Protein AF-A0A951LP07-F1 (afdb_monomer)

Secondary structure (DSSP, 8-state):
-----TT----PPB-SSS----TTT----EEE-SSEEEETTT--EEEBTTTS-S-PPP--------

Radius of gyration: 14.27 Å; Cα contacts (8 Å, |Δi|>4): 87; chains: 1; bounding box: 28×42×35 Å

Structure (mmCIF, N/CA/C/O backbone):
data_AF-A0A951LP07-F1
#
_entry.id   AF-A0A951LP07-F1
#
loop_
_atom_site.group_PDB
_atom_site.id
_atom_site.type_symbol
_atom_site.label_atom_id
_atom_site.label_alt_id
_atom_site.label_comp_id
_atom_site.label_asym_id
_atom_site.label_entity_id
_atom_site.label_seq_id
_atom_site.pdbx_PDB_ins_code
_atom_site.Cartn_x
_atom_site.Cartn_y
_atom_site.Cartn_z
_atom_site.occupancy
_atom_site.B_iso_or_equiv
_atom_site.auth_seq_id
_atom_site.auth_comp_id
_atom_site.auth_asym_id
_atom_site.auth_atom_id
_atom_site.pdbx_PDB_model_num
ATOM 1 N N . MET A 1 1 ? -9.267 6.152 18.332 1.00 42.28 1 MET A N 1
ATOM 2 C CA . MET A 1 1 ? -10.131 6.804 17.324 1.00 42.28 1 MET A CA 1
ATOM 3 C C . MET A 1 1 ? -9.267 7.710 16.441 1.00 42.28 1 MET A C 1
ATOM 5 O O . MET A 1 1 ? -9.304 8.921 16.600 1.00 42.28 1 MET A O 1
ATOM 9 N N . ALA A 1 2 ? -8.416 7.144 15.576 1.00 49.25 2 ALA A N 1
ATOM 10 C CA . ALA A 1 2 ? -7.626 7.940 14.631 1.00 49.25 2 ALA A CA 1
ATOM 11 C C . ALA A 1 2 ? -8.521 8.261 13.427 1.00 49.25 2 ALA A C 1
ATOM 13 O O . ALA A 1 2 ? -8.937 7.357 12.703 1.00 49.25 2 ALA A O 1
ATOM 14 N N . GLY A 1 3 ? -8.914 9.529 13.306 1.00 45.62 3 GLY A N 1
ATOM 15 C CA . GLY A 1 3 ? -9.820 10.012 12.270 1.00 45.62 3 GLY A CA 1
ATOM 16 C C . GLY A 1 3 ? -9.292 9.721 10.865 1.00 45.62 3 GLY A C 1
ATOM 17 O O . GLY A 1 3 ? -8.114 9.916 10.579 1.00 45.62 3 GLY A O 1
ATOM 18 N N . ARG A 1 4 ? -10.186 9.251 9.990 1.00 56.59 4 ARG A N 1
ATOM 19 C CA . ARG A 1 4 ? -9.952 9.087 8.550 1.00 56.59 4 ARG A CA 1
ATOM 20 C C . ARG A 1 4 ? -9.626 10.445 7.919 1.00 56.59 4 ARG A C 1
ATOM 22 O O . ARG A 1 4 ? -10.538 11.208 7.612 1.00 56.59 4 ARG A O 1
ATOM 29 N N . GLN A 1 5 ? -8.351 10.732 7.676 1.00 54.81 5 GLN A N 1
ATOM 30 C CA . GLN A 1 5 ? -7.915 11.899 6.903 1.00 54.81 5 GLN A CA 1
ATOM 31 C C . GLN A 1 5 ? -7.852 11.558 5.399 1.00 54.81 5 GLN A C 1
ATOM 33 O O . GLN A 1 5 ? -6.825 11.738 4.758 1.00 54.81 5 GLN A O 1
ATOM 38 N N . ALA A 1 6 ? -8.963 11.081 4.824 1.00 49.53 6 ALA A N 1
ATOM 39 C CA . ALA A 1 6 ? -9.057 10.612 3.429 1.00 49.53 6 ALA A CA 1
ATOM 40 C C . ALA A 1 6 ? -8.842 11.704 2.349 1.00 49.53 6 ALA A C 1
ATOM 42 O O . ALA A 1 6 ? -8.958 11.425 1.158 1.00 49.53 6 ALA A O 1
ATOM 43 N N . ASP A 1 7 ? -8.555 12.947 2.748 1.00 52.41 7 ASP A N 1
ATOM 44 C CA . ASP A 1 7 ? -8.377 14.087 1.840 1.00 52.41 7 ASP A CA 1
ATOM 45 C C . ASP A 1 7 ? -6.910 14.297 1.410 1.00 52.41 7 ASP A C 1
ATOM 47 O O . ASP A 1 7 ? -6.632 15.007 0.447 1.00 52.41 7 ASP A O 1
ATOM 51 N N . ARG A 1 8 ? -5.943 13.633 2.066 1.00 53.25 8 ARG A N 1
ATOM 52 C CA . ARG A 1 8 ? -4.526 13.657 1.663 1.00 53.25 8 ARG A CA 1
ATOM 53 C C . ARG A 1 8 ? -4.140 12.369 0.950 1.00 53.25 8 ARG A C 1
ATOM 55 O O . ARG A 1 8 ? -3.306 11.610 1.432 1.00 53.25 8 ARG A O 1
ATOM 62 N N . VAL A 1 9 ? -4.719 12.135 -0.225 1.00 54.44 9 VAL A N 1
ATOM 63 C CA . VAL A 1 9 ? -4.236 11.069 -1.111 1.00 54.44 9 VAL A CA 1
ATOM 64 C C . VAL A 1 9 ? -2.858 11.478 -1.630 1.00 54.44 9 VAL A C 1
ATOM 66 O O . VAL A 1 9 ? -2.732 12.160 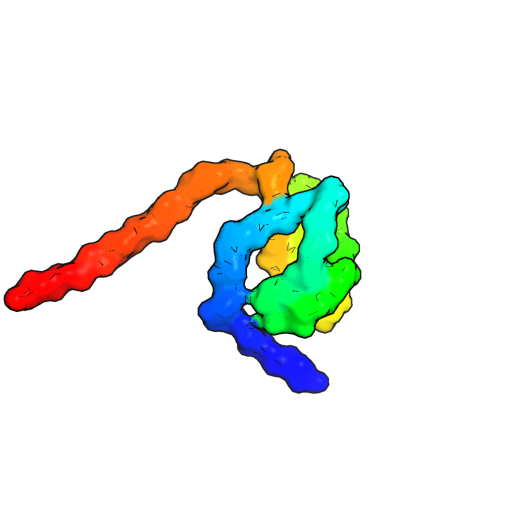-2.647 1.00 54.44 9 VAL A O 1
ATOM 69 N N . GLY A 1 10 ? -1.810 11.074 -0.913 1.00 57.69 10 GLY A N 1
ATOM 70 C CA . GLY A 1 10 ? -0.488 10.957 -1.503 1.00 57.69 10 GLY A CA 1
ATOM 71 C C . GLY A 1 10 ? -0.610 10.005 -2.687 1.00 57.69 10 GLY A C 1
ATOM 72 O O . GLY A 1 10 ? -1.012 8.859 -2.529 1.00 57.69 10 GLY A O 1
ATOM 73 N N . THR A 1 11 ? -0.325 10.481 -3.895 1.00 65.12 11 THR A N 1
ATOM 74 C CA . THR A 1 11 ? -0.433 9.682 -5.126 1.00 65.12 11 THR A CA 1
ATOM 75 C C . THR A 1 11 ? 0.719 8.695 -5.300 1.00 65.12 11 THR A C 1
ATOM 77 O O . THR A 1 11 ? 0.860 8.111 -6.373 1.00 65.12 11 THR A O 1
ATOM 80 N N . GLU A 1 12 ? 1.585 8.545 -4.297 1.00 75.88 12 GLU A N 1
ATOM 81 C CA . GLU A 1 12 ? 2.720 7.642 -4.397 1.00 75.88 12 GLU A CA 1
ATOM 82 C C . GLU A 1 12 ? 2.280 6.190 -4.178 1.00 75.88 12 GLU A C 1
ATOM 84 O O . GLU A 1 12 ? 1.715 5.863 -3.131 1.00 75.88 12 GLU A O 1
ATOM 89 N N . PRO A 1 13 ? 2.530 5.304 -5.156 1.00 83.38 13 PRO A N 1
ATOM 90 C CA . PRO A 1 13 ? 2.252 3.889 -4.999 1.00 83.38 13 PRO A CA 1
ATOM 91 C C . PRO A 1 13 ? 3.216 3.259 -3.987 1.00 83.38 13 PRO A C 1
ATOM 93 O O . PRO A 1 13 ? 4.367 3.675 -3.842 1.00 83.38 13 PRO A O 1
ATOM 96 N N . PHE A 1 14 ? 2.760 2.204 -3.316 1.00 87.75 14 PHE A N 1
ATOM 97 C CA . PHE A 1 14 ? 3.582 1.431 -2.392 1.00 87.75 14 PHE A CA 1
ATOM 98 C C . PHE A 1 14 ? 4.712 0.707 -3.142 1.00 87.75 14 PHE A C 1
ATOM 100 O O . PHE A 1 14 ? 4.453 -0.002 -4.120 1.00 87.75 14 PHE A O 1
ATOM 107 N N . ARG A 1 15 ? 5.954 0.838 -2.657 1.00 88.50 15 ARG A N 1
ATOM 108 C CA . ARG A 1 15 ? 7.143 0.130 -3.164 1.00 88.50 15 ARG A CA 1
ATOM 109 C C . ARG A 1 15 ? 7.571 -0.927 -2.147 1.00 88.50 15 ARG A C 1
ATOM 111 O O . ARG A 1 15 ? 7.928 -0.582 -1.025 1.00 88.50 15 ARG A O 1
ATOM 118 N N . ALA A 1 16 ? 7.541 -2.204 -2.527 1.00 87.06 16 ALA A N 1
ATOM 119 C CA . ALA A 1 16 ? 7.837 -3.302 -1.600 1.00 87.06 16 ALA A CA 1
ATOM 120 C C . ALA A 1 16 ? 9.322 -3.381 -1.207 1.00 87.06 16 ALA A C 1
ATOM 122 O O . ALA A 1 16 ? 9.641 -3.827 -0.111 1.00 87.06 16 ALA A O 1
ATOM 123 N N . GLU A 1 17 ? 10.214 -2.925 -2.086 1.00 88.44 17 GLU A N 1
ATOM 124 C CA . GLU A 1 17 ? 11.666 -2.915 -1.858 1.00 88.44 17 GLU A CA 1
ATOM 125 C C . GLU A 1 17 ? 12.095 -1.826 -0.865 1.00 88.44 17 GLU A C 1
ATOM 127 O O . GLU A 1 17 ? 13.116 -1.953 -0.196 1.00 88.44 17 GLU A O 1
ATOM 132 N N . ALA A 1 18 ? 11.302 -0.758 -0.757 1.00 86.25 18 ALA A N 1
ATOM 133 C CA . ALA A 1 18 ? 11.551 0.377 0.122 1.00 86.25 18 ALA A CA 1
ATOM 134 C C . ALA A 1 18 ? 10.217 0.901 0.689 1.00 86.25 18 ALA A C 1
ATOM 136 O O . ALA A 1 18 ? 9.734 1.956 0.262 1.00 86.25 18 ALA A O 1
ATOM 137 N N . PRO A 1 19 ? 9.579 0.156 1.613 1.00 86.19 19 PRO A N 1
ATOM 138 C CA . PRO A 1 19 ? 8.275 0.523 2.148 1.00 86.19 19 PRO A CA 1
ATOM 139 C C . PRO A 1 19 ? 8.387 1.780 3.019 1.00 86.19 19 PRO A C 1
ATOM 141 O O . PRO A 1 19 ? 9.062 1.792 4.047 1.00 86.19 19 PRO A O 1
ATOM 144 N N . GLY A 1 20 ? 7.712 2.848 2.593 1.00 89.06 20 GLY A N 1
ATOM 145 C CA . GLY A 1 20 ? 7.592 4.091 3.354 1.00 89.06 20 GLY A CA 1
ATOM 146 C C . GLY A 1 20 ? 6.480 4.048 4.415 1.00 89.06 20 GLY A C 1
ATOM 1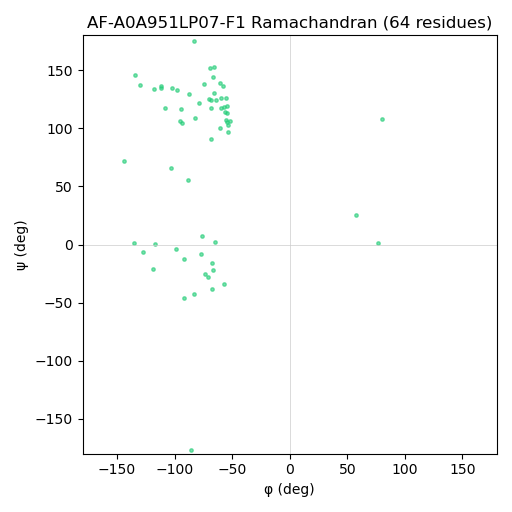47 O O . GLY A 1 20 ? 5.710 3.081 4.486 1.00 89.06 20 GLY A O 1
ATOM 148 N N . PRO A 1 21 ? 6.359 5.103 5.240 1.00 90.06 21 PRO A N 1
ATOM 149 C CA . PRO A 1 21 ? 5.228 5.262 6.149 1.00 90.06 21 PRO A CA 1
ATOM 150 C C . PRO A 1 21 ? 3.919 5.467 5.373 1.00 90.06 21 PRO A C 1
ATOM 152 O O . PRO A 1 21 ? 3.906 6.001 4.264 1.00 90.06 21 PRO A O 1
ATOM 155 N N . CYS A 1 22 ? 2.800 5.072 5.974 1.00 89.75 22 CYS A N 1
ATOM 156 C CA . CYS A 1 22 ? 1.468 5.303 5.427 1.00 89.75 22 CYS A CA 1
ATOM 157 C C . CYS A 1 22 ? 1.209 6.811 5.263 1.00 89.75 22 CYS A C 1
ATOM 159 O O . CYS A 1 22 ? 1.331 7.542 6.249 1.00 89.75 22 CYS A O 1
ATOM 161 N N . PRO A 1 23 ? 0.818 7.293 4.068 1.00 8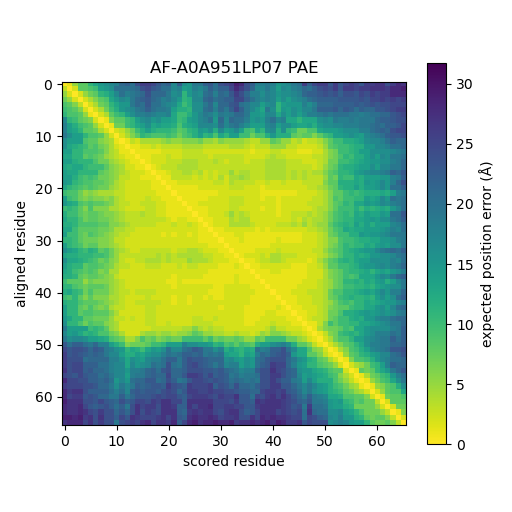4.88 23 PRO A N 1
ATOM 162 C CA . PRO A 1 23 ? 0.575 8.718 3.841 1.00 84.88 23 PRO A CA 1
ATOM 163 C C . PRO A 1 23 ? -0.641 9.249 4.617 1.00 84.88 23 PRO A C 1
ATOM 165 O O . PRO A 1 23 ? -0.710 10.445 4.894 1.00 84.88 23 PRO A O 1
ATOM 168 N N . ASP A 1 24 ? -1.571 8.372 5.009 1.00 83.56 24 ASP A N 1
ATOM 169 C CA . ASP A 1 24 ? -2.778 8.742 5.750 1.00 83.56 24 ASP A CA 1
ATOM 170 C C . ASP A 1 24 ? -2.549 8.863 7.263 1.00 83.56 24 ASP A C 1
ATOM 172 O O . ASP A 1 24 ? -3.065 9.785 7.893 1.00 83.56 24 ASP A O 1
ATOM 176 N N . CYS A 1 25 ? -1.806 7.929 7.871 1.00 86.62 25 CYS A N 1
ATOM 177 C CA . CYS A 1 25 ? -1.680 7.840 9.335 1.00 86.62 25 CYS A CA 1
ATOM 178 C C . CYS A 1 25 ? -0.240 7.800 9.866 1.00 86.62 25 CYS A C 1
ATOM 180 O O . CYS A 1 25 ? -0.044 7.815 11.079 1.00 86.62 25 CYS A O 1
ATOM 182 N N . GLY A 1 26 ? 0.764 7.713 8.991 1.00 89.31 26 GLY A N 1
ATOM 183 C CA . GLY A 1 26 ? 2.178 7.604 9.361 1.00 89.31 26 GLY A CA 1
ATOM 184 C C . GLY A 1 26 ? 2.629 6.219 9.844 1.00 89.31 26 GLY A C 1
ATOM 185 O O . GLY A 1 26 ? 3.795 6.051 10.184 1.00 89.31 26 GLY A O 1
ATOM 186 N N . GLY A 1 27 ? 1.746 5.215 9.881 1.00 88.75 27 GLY A N 1
ATOM 187 C CA . GLY A 1 27 ? 2.094 3.855 10.308 1.00 88.75 27 GLY A CA 1
ATOM 188 C C . GLY A 1 27 ? 3.057 3.147 9.345 1.00 88.75 27 GLY A C 1
ATOM 189 O O . GLY A 1 27 ? 2.958 3.320 8.135 1.00 88.75 27 GLY A O 1
ATOM 190 N N . GLY A 1 28 ? 3.973 2.326 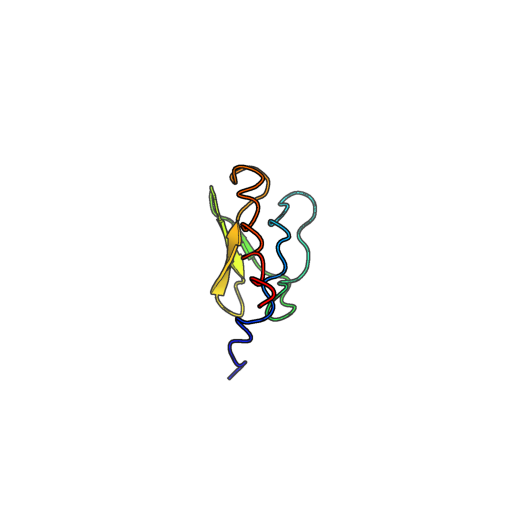9.869 1.00 90.38 28 GLY A N 1
ATOM 191 C CA . GLY A 1 28 ? 4.994 1.624 9.068 1.00 90.38 28 GLY A CA 1
ATOM 192 C C . GLY A 1 28 ? 4.677 0.167 8.714 1.00 90.38 28 GLY A C 1
ATOM 193 O O . GLY A 1 28 ? 5.447 -0.471 8.003 1.00 90.38 28 GLY A O 1
ATOM 194 N N . HIS A 1 29 ? 3.567 -0.380 9.214 1.00 92.44 29 HIS A N 1
ATOM 195 C CA . HIS A 1 29 ? 3.195 -1.777 8.984 1.00 92.44 29 HIS A CA 1
ATOM 196 C C . HIS A 1 29 ? 2.186 -1.910 7.843 1.00 92.44 29 HIS A C 1
ATOM 198 O O . HIS A 1 29 ? 1.166 -1.213 7.814 1.00 92.44 29 HIS A O 1
ATOM 204 N N . TRP A 1 30 ? 2.456 -2.858 6.946 1.00 92.81 30 TRP A N 1
ATOM 205 C CA . TRP A 1 30 ? 1.703 -3.074 5.716 1.00 92.81 30 TRP A CA 1
ATOM 206 C C . TRP A 1 30 ? 1.301 -4.539 5.553 1.00 92.81 30 TRP A C 1
ATOM 208 O O . TRP A 1 30 ? 2.112 -5.442 5.752 1.00 92.81 30 TRP A O 1
ATOM 218 N N . LEU A 1 31 ? 0.058 -4.762 5.136 1.00 94.00 31 LEU A N 1
ATOM 219 C CA . LEU A 1 31 ? -0.437 -6.029 4.613 1.00 94.00 31 LEU A CA 1
ATOM 220 C C . LEU A 1 31 ? -0.300 -5.980 3.090 1.00 94.00 31 LEU A C 1
ATOM 222 O O . LEU A 1 31 ? -1.034 -5.263 2.411 1.00 94.00 31 LEU A O 1
ATOM 226 N N . VAL A 1 32 ? 0.693 -6.684 2.548 1.00 92.19 32 VAL A N 1
ATOM 227 C CA . VAL A 1 32 ? 1.061 -6.576 1.130 1.00 92.19 32 VAL A CA 1
ATOM 228 C C . VAL A 1 32 ? 0.371 -7.671 0.322 1.00 92.19 32 VAL A C 1
ATOM 230 O O . VAL A 1 32 ? 0.754 -8.838 0.367 1.00 92.19 32 VAL A O 1
ATOM 233 N N . GLY A 1 33 ? -0.643 -7.281 -0.445 1.00 89.00 33 GLY A N 1
ATOM 234 C CA . GLY A 1 33 ? -1.301 -8.135 -1.423 1.00 89.00 33 GLY A CA 1
ATOM 235 C C . GLY A 1 33 ? -0.596 -8.133 -2.782 1.00 89.00 33 GLY A C 1
ATOM 236 O O . GLY A 1 33 ? 0.447 -7.509 -3.002 1.00 89.00 33 GLY A O 1
ATOM 2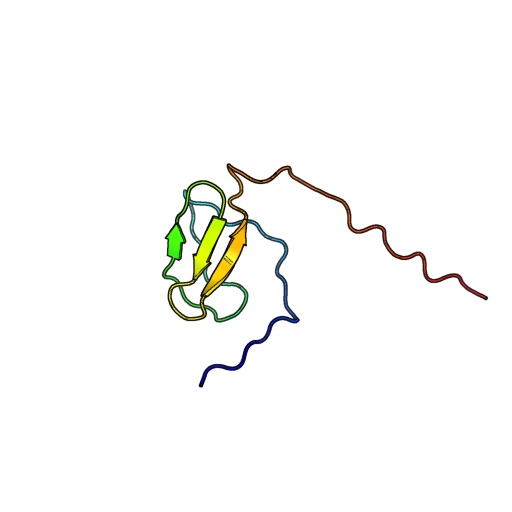37 N N . ARG A 1 34 ? -1.193 -8.839 -3.747 1.00 88.12 34 ARG A N 1
ATOM 238 C CA . ARG A 1 34 ? -0.646 -8.941 -5.110 1.00 88.12 34 ARG A CA 1
ATOM 239 C C . ARG A 1 34 ? -0.695 -7.614 -5.879 1.00 88.12 34 ARG A C 1
ATOM 241 O O . ARG A 1 34 ? 0.243 -7.309 -6.601 1.00 88.12 34 ARG A O 1
ATOM 248 N N . HIS A 1 35 ? -1.762 -6.832 -5.710 1.00 86.75 35 HIS A N 1
ATOM 249 C CA . HIS A 1 35 ? -1.989 -5.580 -6.455 1.00 86.75 35 HIS A CA 1
ATOM 250 C C . HIS A 1 35 ? -2.057 -4.334 -5.558 1.00 86.75 35 HIS A C 1
ATOM 252 O O . HIS A 1 35 ? -1.853 -3.216 -6.025 1.00 86.75 35 HIS A O 1
ATOM 258 N N . ILE A 1 36 ? -2.340 -4.523 -4.269 1.00 87.88 36 ILE A N 1
ATOM 259 C CA . ILE A 1 36 ? -2.603 -3.462 -3.291 1.00 87.88 36 ILE A CA 1
ATOM 260 C C . ILE A 1 36 ? -1.810 -3.783 -2.022 1.00 87.88 36 ILE A C 1
ATOM 262 O O . ILE A 1 36 ? -1.642 -4.955 -1.688 1.00 87.88 36 ILE A O 1
ATOM 266 N N . ALA A 1 37 ? -1.327 -2.756 -1.332 1.00 92.38 37 ALA A N 1
ATOM 267 C CA . ALA A 1 37 ? -0.844 -2.835 0.039 1.00 92.38 37 ALA A CA 1
ATOM 268 C C . ALA A 1 37 ? -1.802 -2.067 0.958 1.00 92.38 37 ALA A C 1
ATOM 270 O O . ALA A 1 37 ? -2.202 -0.952 0.636 1.00 92.38 37 ALA A O 1
ATOM 271 N N . GLU A 1 38 ? -2.170 -2.641 2.098 1.00 93.00 38 GLU A N 1
ATOM 272 C CA . GLU A 1 38 ? -3.068 -2.012 3.072 1.00 93.00 38 GLU A CA 1
ATOM 273 C C . GLU A 1 38 ? -2.313 -1.672 4.357 1.00 93.00 38 GLU A C 1
ATOM 275 O O . GLU A 1 38 ? -1.525 -2.475 4.859 1.00 93.00 38 GLU A O 1
ATOM 280 N N . CYS A 1 39 ? -2.539 -0.484 4.918 1.00 93.06 39 CYS A N 1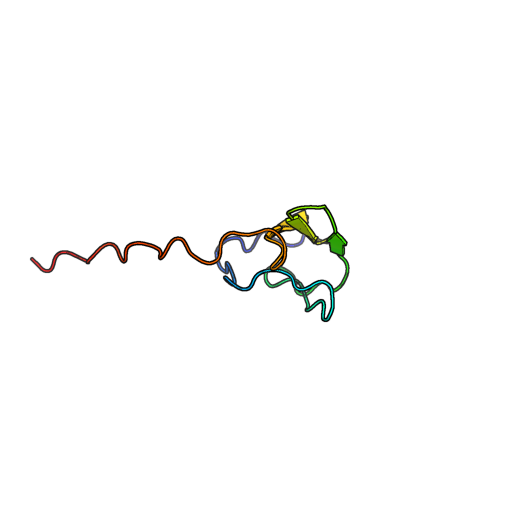
ATOM 281 C CA . CYS A 1 39 ? -1.933 -0.117 6.194 1.00 93.06 39 CYS A CA 1
ATOM 282 C C . CYS A 1 39 ? -2.562 -0.925 7.338 1.00 93.06 39 CYS A C 1
ATOM 284 O O . CYS A 1 39 ? -3.767 -0.841 7.568 1.00 93.06 39 CYS A O 1
ATOM 286 N N . ALA A 1 40 ? -1.752 -1.629 8.129 1.00 93.38 40 ALA A N 1
ATOM 287 C CA . ALA A 1 40 ? -2.249 -2.439 9.246 1.00 93.38 40 ALA A CA 1
ATOM 288 C C . ALA A 1 40 ? -2.860 -1.605 10.396 1.00 93.38 40 ALA A C 1
ATOM 290 O O . ALA A 1 40 ? -3.557 -2.153 11.245 1.00 93.38 40 ALA A O 1
ATOM 291 N N . ALA A 1 41 ? -2.606 -0.290 10.437 1.00 91.56 41 ALA A N 1
ATOM 292 C CA . ALA A 1 41 ? -3.104 0.601 11.488 1.00 91.56 41 ALA A CA 1
ATOM 293 C C . ALA A 1 41 ? -4.452 1.259 11.147 1.00 91.56 41 ALA A C 1
ATOM 295 O O . ALA A 1 41 ? -5.342 1.314 11.993 1.00 91.56 41 ALA A O 1
ATOM 296 N N . CYS A 1 42 ? -4.605 1.790 9.928 1.00 89.56 42 CYS A N 1
ATOM 297 C CA . CYS A 1 42 ? -5.802 2.538 9.514 1.00 89.56 42 CYS A CA 1
ATOM 298 C C . CYS A 1 42 ? -6.582 1.893 8.357 1.00 89.56 42 CYS A C 1
ATOM 300 O O . CYS A 1 42 ? -7.589 2.460 7.932 1.00 89.56 42 CYS A O 1
ATOM 302 N N . ALA A 1 43 ? -6.128 0.739 7.852 1.00 90.56 43 ALA A N 1
ATOM 303 C CA . ALA A 1 43 ? -6.680 0.041 6.689 1.00 90.56 43 ALA A CA 1
ATOM 304 C C . ALA A 1 43 ? -6.702 0.884 5.396 1.00 90.56 43 ALA A C 1
ATOM 306 O O . ALA A 1 43 ? -7.522 0.647 4.513 1.00 90.56 43 ALA A O 1
ATOM 307 N N . ALA A 1 44 ? -5.818 1.884 5.276 1.00 87.31 44 ALA A N 1
ATOM 308 C CA . ALA A 1 44 ? -5.684 2.667 4.051 1.00 87.31 44 ALA A CA 1
ATOM 309 C C . ALA A 1 44 ? -5.105 1.799 2.916 1.00 87.31 44 ALA A C 1
ATOM 311 O O . ALA A 1 44 ? -4.021 1.233 3.101 1.00 87.31 44 ALA A O 1
ATOM 312 N N . PRO A 1 45 ? -5.788 1.692 1.759 1.00 89.56 45 PRO A N 1
ATOM 313 C CA . PRO A 1 45 ? -5.299 0.930 0.618 1.00 89.56 45 PRO A CA 1
ATOM 314 C C . PRO A 1 45 ? -4.411 1.793 -0.289 1.00 89.56 45 PRO A C 1
ATOM 316 O O . PRO A 1 45 ? -4.817 2.866 -0.734 1.00 89.56 45 PRO A O 1
ATOM 319 N N . LEU A 1 46 ? -3.222 1.295 -0.628 1.00 87.81 46 LEU A N 1
ATOM 320 C CA . LEU A 1 46 ? -2.312 1.878 -1.614 1.00 87.81 46 LEU A CA 1
ATOM 321 C C . LEU A 1 46 ? -2.086 0.908 -2.784 1.00 87.81 46 LEU A C 1
ATOM 323 O O . LEU A 1 46 ? -1.783 -0.267 -2.558 1.00 87.81 46 LEU A O 1
ATOM 327 N N . PRO A 1 47 ? -2.154 1.368 -4.045 1.00 86.50 47 PRO A N 1
ATOM 328 C CA . PRO A 1 47 ? -1.733 0.562 -5.186 1.00 86.50 47 PRO A CA 1
ATOM 329 C C . PRO A 1 47 ? -0.249 0.196 -5.073 1.00 86.50 47 PRO A C 1
ATOM 331 O O . PRO A 1 47 ? 0.570 1.045 -4.717 1.00 86.50 47 PRO A O 1
ATOM 334 N N . ARG A 1 48 ? 0.121 -1.044 -5.406 1.00 85.12 48 ARG A N 1
ATOM 335 C CA . ARG A 1 48 ? 1.539 -1.413 -5.532 1.00 85.12 48 ARG A CA 1
ATOM 336 C C . ARG A 1 48 ? 2.119 -0.847 -6.820 1.00 85.12 48 ARG A C 1
ATOM 338 O O . ARG A 1 48 ? 1.491 -0.957 -7.871 1.00 85.12 48 ARG A O 1
ATOM 345 N N . ALA A 1 49 ? 3.339 -0.321 -6.753 1.00 82.44 49 ALA A N 1
ATOM 346 C CA . ALA A 1 49 ? 4.069 0.160 -7.927 1.00 82.44 49 ALA A CA 1
ATOM 347 C C . ALA A 1 49 ? 4.240 -0.948 -8.982 1.00 82.44 49 ALA A C 1
ATOM 349 O O . ALA A 1 49 ? 4.120 -0.693 -10.174 1.00 82.44 49 ALA A O 1
ATOM 350 N N . ASP A 1 50 ? 4.403 -2.190 -8.524 1.00 74.81 50 ASP A N 1
ATOM 351 C CA . ASP A 1 50 ? 4.607 -3.377 -9.363 1.00 74.81 50 ASP A CA 1
ATOM 352 C C . ASP A 1 50 ? 3.310 -3.896 -10.018 1.00 74.81 50 ASP A C 1
ATOM 354 O O . ASP A 1 50 ? 3.344 -4.832 -10.814 1.00 74.81 50 ASP A O 1
ATOM 358 N N . GLY A 1 51 ? 2.148 -3.341 -9.645 1.00 61.62 51 GLY A N 1
ATOM 359 C CA . GLY A 1 51 ? 0.827 -3.851 -10.027 1.00 61.62 51 GLY A CA 1
ATOM 360 C C . GLY A 1 51 ? -0.179 -2.794 -10.481 1.00 61.62 51 GLY A C 1
ATOM 361 O O . GLY A 1 51 ? -1.315 -3.153 -10.792 1.00 61.62 51 GLY A O 1
ATOM 362 N N . ALA A 1 52 ? 0.206 -1.517 -10.527 1.00 54.22 52 ALA A N 1
ATOM 363 C CA . ALA A 1 52 ? -0.635 -0.431 -11.011 1.00 54.22 52 ALA A CA 1
ATOM 364 C C . ALA A 1 52 ? -0.215 -0.023 -12.434 1.00 54.22 52 ALA A C 1
ATOM 366 O O . ALA A 1 52 ? 0.975 0.194 -12.669 1.00 54.22 52 ALA A O 1
ATOM 367 N N . PRO A 1 53 ? -1.148 0.173 -13.385 1.00 51.44 53 PRO A N 1
ATOM 368 C CA . PRO A 1 53 ? -0.836 1.000 -14.539 1.00 51.44 53 PRO A CA 1
ATOM 369 C C . PRO A 1 53 ? -0.471 2.400 -14.024 1.00 51.44 53 PRO A C 1
ATOM 371 O O . PRO A 1 53 ? -1.279 3.070 -13.377 1.00 51.44 53 PRO A O 1
ATOM 374 N N . VAL A 1 54 ? 0.769 2.827 -14.272 1.00 58.38 54 VAL A N 1
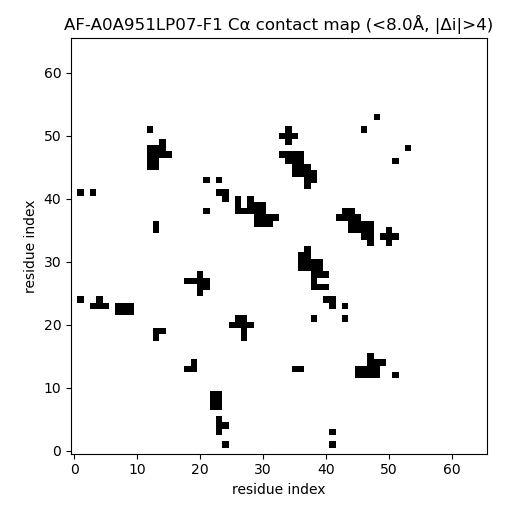ATOM 375 C CA . VAL A 1 54 ? 1.197 4.215 -14.077 1.00 58.38 54 VAL A CA 1
ATOM 376 C C . VAL A 1 54 ? 0.242 5.114 -14.863 1.00 58.38 54 VAL A C 1
ATOM 378 O O . VAL A 1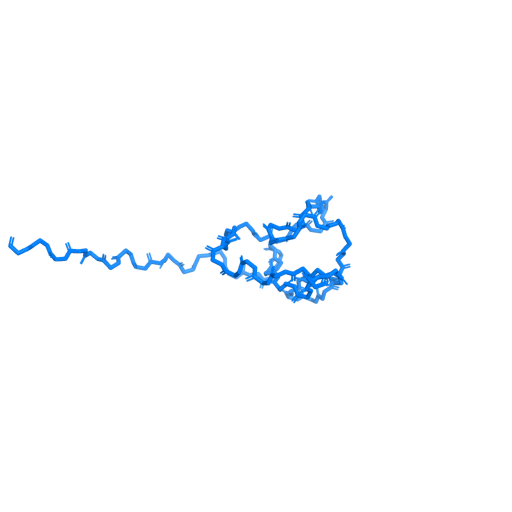 54 ? 0.219 5.087 -16.088 1.00 58.38 54 VAL A O 1
ATOM 381 N N . GLY A 1 55 ? -0.537 5.915 -14.139 1.00 57.62 55 GLY A N 1
ATOM 382 C CA . GLY A 1 55 ? -1.291 7.032 -14.691 1.00 57.62 55 GLY A CA 1
ATOM 383 C C . GLY A 1 55 ? -2.605 6.663 -15.378 1.00 57.62 55 GLY A C 1
ATOM 384 O O . GLY A 1 55 ? -2.650 6.303 -16.547 1.00 57.62 55 GLY A O 1
ATOM 385 N N . LEU A 1 56 ? -3.710 7.005 -14.722 1.00 51.12 56 LEU A N 1
ATOM 386 C CA . LEU A 1 56 ? -4.627 7.900 -15.415 1.00 51.12 56 LEU A CA 1
ATOM 387 C C . LEU A 1 56 ? -4.261 9.311 -14.950 1.00 51.12 56 LEU A C 1
ATOM 389 O O . LEU A 1 56 ? -4.352 9.582 -13.746 1.00 51.12 56 LEU A O 1
ATOM 393 N N . PRO A 1 57 ? -3.806 10.212 -15.841 1.00 49.44 57 PRO A N 1
ATOM 394 C CA . PRO A 1 57 ? -3.743 11.614 -15.479 1.00 49.44 57 PRO A CA 1
ATOM 395 C C . PRO A 1 57 ? -5.148 11.995 -15.027 1.00 49.44 57 PRO A C 1
ATOM 397 O O . PRO A 1 57 ? -6.117 11.760 -15.752 1.00 49.44 57 PRO A O 1
ATOM 400 N N . ARG A 1 58 ? -5.287 12.559 -13.821 1.00 56.38 58 ARG A N 1
ATOM 401 C CA . ARG A 1 58 ? -6.541 13.233 -13.487 1.00 56.38 58 ARG A CA 1
ATOM 402 C C . ARG A 1 58 ? -6.733 14.255 -14.603 1.00 56.38 58 ARG A C 1
ATOM 404 O O . ARG A 1 58 ? -5.843 15.101 -14.750 1.00 56.38 58 ARG A O 1
ATOM 411 N N . PRO A 1 59 ? -7.814 14.205 -15.404 1.00 53.47 59 PRO A N 1
ATOM 412 C CA . PRO A 1 59 ? -8.120 15.353 -16.224 1.00 53.47 59 PRO A CA 1
ATOM 413 C C . PRO A 1 59 ? -8.231 16.493 -15.220 1.00 53.47 59 PRO A C 1
ATOM 415 O O . PRO A 1 59 ? -9.066 16.456 -14.311 1.00 53.47 59 PRO A O 1
ATOM 418 N N . ARG A 1 60 ? -7.306 17.458 -15.301 1.00 62.72 60 ARG A N 1
ATOM 419 C CA . ARG A 1 60 ? -7.533 18.762 -14.698 1.00 62.72 60 ARG A CA 1
ATOM 420 C C . ARG A 1 60 ? -8.885 19.147 -15.269 1.00 62.72 60 ARG A C 1
ATOM 422 O O . ARG A 1 60 ? -8.973 19.375 -16.472 1.00 62.72 60 ARG A O 1
ATOM 429 N N . LEU A 1 61 ? -9.937 19.100 -14.448 1.00 63.06 61 LEU A N 1
ATOM 430 C CA . LEU A 1 61 ? -11.176 19.792 -14.749 1.00 63.06 61 LEU A CA 1
ATOM 431 C C . LEU A 1 61 ? -10.705 21.218 -14.992 1.00 63.06 61 LEU A C 1
ATOM 433 O O . LEU A 1 61 ? -10.365 21.927 -14.044 1.00 63.06 61 LEU A O 1
ATOM 437 N N . LEU A 1 62 ? -10.514 21.559 -16.269 1.00 62.03 62 LEU A N 1
ATOM 438 C CA . LEU A 1 62 ? -10.195 22.896 -16.713 1.00 62.03 62 LEU A CA 1
ATOM 439 C C . LEU A 1 62 ? -11.317 23.718 -16.109 1.00 62.03 62 LEU A C 1
ATOM 441 O O . LEU A 1 62 ? -12.472 23.588 -16.517 1.00 62.03 62 LEU A O 1
ATOM 445 N N . ARG A 1 63 ? -10.991 24.468 -15.052 1.00 61.12 63 ARG A N 1
ATOM 446 C CA . ARG A 1 63 ? -11.863 25.511 -14.540 1.00 61.12 63 ARG A CA 1
ATOM 447 C C . ARG A 1 63 ? -12.150 26.375 -15.758 1.00 61.12 63 ARG A C 1
ATOM 449 O O . ARG A 1 63 ? -11.260 27.080 -16.221 1.00 61.12 63 ARG A O 1
ATOM 456 N N . ARG A 1 64 ? -13.345 26.222 -16.333 1.00 56.50 64 ARG A N 1
ATOM 457 C CA . ARG A 1 64 ? -13.859 27.123 -17.357 1.00 56.50 64 ARG A CA 1
ATOM 458 C C . ARG A 1 64 ? -13.797 28.513 -16.735 1.00 56.50 64 ARG A C 1
ATOM 460 O O . ARG A 1 64 ? -14.535 28.784 -15.791 1.00 56.50 64 ARG A O 1
ATOM 467 N N . ALA A 1 65 ? -12.852 29.327 -17.195 1.00 58.25 65 ALA A N 1
ATOM 468 C CA . ALA A 1 65 ? -12.920 30.759 -16.990 1.00 58.25 65 ALA A CA 1
ATOM 469 C C . ALA A 1 65 ? -14.164 31.238 -17.748 1.00 58.25 65 ALA A C 1
ATOM 471 O O . ALA A 1 65 ? -14.338 30.883 -18.918 1.00 58.25 65 ALA A O 1
ATOM 472 N N . ALA A 1 66 ? -15.055 31.905 -17.019 1.00 63.34 66 ALA A N 1
ATOM 473 C CA . ALA A 1 66 ? -16.185 32.638 -17.570 1.00 63.34 66 ALA A CA 1
ATOM 474 C C . ALA A 1 66 ? -15.702 33.965 -18.160 1.00 63.34 66 ALA A C 1
ATOM 476 O O . ALA A 1 66 ? -14.688 34.488 -17.639 1.00 63.34 66 ALA A O 1
#

Sequence (66 aa):
MAGRQADRVGTEPFRAEAPGPCPDCGGGHWLVGRHIAECAACAAPLPRADGAPVGLPRPRLLRRAA

pLDDT: mean 74.81, std 16.67, range [42.28, 94.0]

Mean predicted aligned error: 10.79 Å

Nearest PDB structures (foldseek):
  2akl-assembly1_A  TM=6.239E-01  e=7.983E-01  Pseudomonas aeruginosa PAO1
  7oqy-assembly1_Y  TM=5.031E-01  e=6.111E-01  Saccharolobus solfataricus P2
  8qoi-assembly1_Sf  TM=6.250E-01  e=1.665E+00  Homo sapiens
  6zmw-assembly1_k  TM=6.000E-01  e=2.325E+00  Homo sapiens
  5jea-assembly1_I  TM=5.801E-01  e=5.926E+00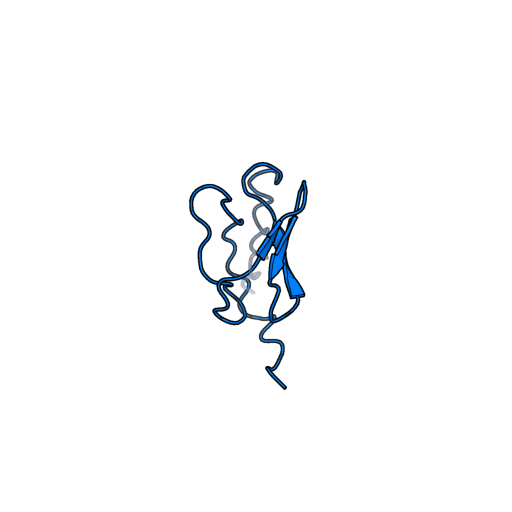  Saccharomyces cerevisiae S288C

Foldseek 3Di:
DQDFPVVPPPLDAAEPVDGAADRGRRHRDWDDDPFWIAGPPPRDIGGHPVHDDPDPDPPPPPPPDD

Solvent-accessible surface area (backbone atoms only — not comparable to full-atom values): 4431 Å² total; per-residue (Å²): 136,85,76,86,53,82,83,54,73,62,86,72,53,44,40,88,94,65,71,65,58,37,76,68,79,60,46,77,52,69,49,76,56,90,45,38,30,29,29,72,83,78,64,52,78,32,48,20,58,94,52,45,82,85,71,78,76,75,77,73,75,72,75,76,79,128